Protein AF-A0AAU3V103-F1 (afdb_monomer)

Mean predicted aligned error: 14.96 Å

Nearest PDB structures (foldseek):
  8jy1-assembly1_A  TM=9.430E-01  e=1.178E-01  Mangifera indica
  4bat-assembly1_A-2  TM=9.604E-01  e=3.198E-01  Pseudomonas aeruginosa PAO1
  5w15-assembly1_D-3  TM=7.980E-01  e=2.992E-01  Burkholderia ambifaria MC40-6
  7qvp-assembly1_ME  TM=1.934E-01  e=6.397E+00  Homo sapiens

Foldseek 3Di:
DDDDPDDDDDDPDDDDDDDDDDDDDDDDPDPVVVVVVVQFFQAALVRHGWQWAFDQDPNHTDIDTKAADAAEDDDDDDPPDDPSVCSVVRNVARPHYID

Secondary structure (DSSP, 8-state):
------------------------------TTGGGTTTTS--B-TTSPBPEEE--EETTEE--EEE-BSSEE------TT--GGGGTTTHHHHTTTEE-

Radius of gyration: 18.83 Å; Cα contacts (8 Å, |Δi|>4): 103; chains: 1; bounding box: 46×50×40 Å

Structure (mmCIF, N/CA/C/O backbone):
data_AF-A0AAU3V103-F1
#
_entry.id   AF-A0AAU3V103-F1
#
loop_
_atom_site.group_PDB
_atom_site.id
_atom_site.type_symbol
_atom_site.label_atom_id
_atom_site.label_alt_id
_atom_site.label_comp_id
_atom_site.label_asym_id
_atom_site.label_entity_id
_atom_site.label_seq_id
_atom_site.pdbx_PDB_ins_code
_atom_site.Cartn_x
_atom_site.Cartn_y
_atom_site.Cartn_z
_atom_site.occupancy
_atom_site.B_iso_or_equiv
_atom_site.auth_seq_id
_atom_site.auth_comp_id
_atom_site.auth_asym_id
_atom_site.auth_atom_id
_atom_site.pdbx_PDB_model_num
ATOM 1 N N . MET A 1 1 ? -30.477 -17.552 5.304 1.00 43.34 1 MET A N 1
ATOM 2 C CA . MET A 1 1 ? -30.516 -16.444 4.330 1.00 43.34 1 MET A CA 1
ATOM 3 C C . MET A 1 1 ? -29.094 -16.231 3.823 1.00 43.34 1 MET A C 1
ATOM 5 O O . MET A 1 1 ? -28.270 -15.848 4.645 1.00 43.34 1 MET A O 1
ATOM 9 N N . PRO A 1 2 ? -28.746 -16.551 2.567 1.00 45.31 2 PRO A N 1
ATOM 10 C CA . PRO A 1 2 ? -27.458 -16.149 2.013 1.00 45.31 2 PRO A CA 1
ATOM 11 C C . PRO A 1 2 ? -27.556 -14.690 1.545 1.00 45.31 2 PRO A C 1
ATOM 13 O O . PRO A 1 2 ? -28.487 -14.333 0.829 1.00 45.31 2 PRO A O 1
ATOM 16 N N . VAL A 1 3 ? -26.634 -13.840 1.997 1.00 49.25 3 VAL A N 1
ATOM 17 C CA . VAL A 1 3 ? -26.462 -12.484 1.464 1.00 49.25 3 VAL A CA 1
ATOM 18 C C . VAL A 1 3 ? -25.418 -12.564 0.355 1.00 49.25 3 VAL A C 1
ATOM 20 O O . VAL A 1 3 ? -24.241 -12.806 0.611 1.00 49.25 3 VAL A O 1
ATOM 23 N N . GLU A 1 4 ? -25.871 -12.445 -0.891 1.00 44.62 4 GLU A N 1
ATOM 24 C CA . GLU A 1 4 ? -24.997 -12.184 -2.032 1.00 44.62 4 GLU A CA 1
ATOM 25 C C . GLU A 1 4 ? -24.390 -10.791 -1.859 1.00 44.62 4 GLU A C 1
ATOM 27 O O . GLU A 1 4 ? -25.079 -9.776 -1.971 1.00 44.62 4 GLU A O 1
ATOM 32 N N . THR A 1 5 ? -23.090 -10.729 -1.582 1.00 51.53 5 THR A N 1
ATOM 33 C CA . THR A 1 5 ? -22.334 -9.482 -1.690 1.00 51.53 5 THR A CA 1
ATOM 34 C C . THR A 1 5 ? -21.835 -9.371 -3.124 1.00 51.53 5 THR A C 1
ATOM 36 O O . THR A 1 5 ? -20.813 -9.946 -3.492 1.00 51.53 5 THR A O 1
ATOM 39 N N . SER A 1 6 ? -22.605 -8.650 -3.937 1.00 39.97 6 SER A N 1
ATOM 40 C CA . SER A 1 6 ? -22.235 -8.231 -5.288 1.00 39.97 6 SER A CA 1
ATOM 41 C C . SER A 1 6 ? -20.960 -7.379 -5.251 1.00 39.97 6 SER A C 1
ATOM 43 O O . SER A 1 6 ? -20.883 -6.394 -4.512 1.00 39.97 6 SER A O 1
ATOM 45 N N . MET A 1 7 ? -19.948 -7.772 -6.028 1.00 41.47 7 MET A N 1
ATOM 46 C CA . MET A 1 7 ? -18.729 -6.990 -6.233 1.00 41.47 7 MET A CA 1
ATOM 47 C C . MET A 1 7 ? -18.970 -5.900 -7.285 1.00 41.47 7 MET A C 1
ATOM 49 O O . MET A 1 7 ? -19.511 -6.205 -8.349 1.00 41.47 7 MET A O 1
ATOM 53 N N . PRO A 1 8 ? -18.559 -4.641 -7.055 1.00 41.66 8 PRO A N 1
ATOM 54 C CA . PRO A 1 8 ? -18.639 -3.623 -8.091 1.00 41.66 8 PRO A CA 1
ATOM 55 C C . PRO A 1 8 ? -17.549 -3.858 -9.147 1.00 41.66 8 PRO A C 1
ATOM 57 O O . PRO A 1 8 ? -16.356 -3.738 -8.871 1.00 41.66 8 PRO A O 1
ATOM 60 N N . THR A 1 9 ? -17.974 -4.178 -10.371 1.00 43.72 9 THR A N 1
ATOM 61 C CA . THR A 1 9 ? -17.134 -4.130 -11.576 1.00 43.72 9 THR A CA 1
ATOM 62 C C . THR A 1 9 ? -16.675 -2.687 -11.797 1.00 43.72 9 THR A C 1
ATOM 64 O O . THR A 1 9 ? -17.495 -1.769 -11.820 1.00 43.72 9 THR A O 1
ATOM 67 N N . VAL A 1 10 ? -15.365 -2.476 -11.948 1.00 46.50 10 VAL A N 1
ATOM 68 C CA . VAL A 1 10 ? -14.792 -1.166 -12.283 1.00 46.50 10 VAL A CA 1
ATOM 69 C C . VAL A 1 10 ? -14.601 -1.097 -13.796 1.00 46.50 10 VAL A C 1
ATOM 71 O O . VAL A 1 10 ? -13.850 -1.875 -14.379 1.00 46.50 10 VAL A O 1
ATOM 74 N N . ASP A 1 11 ? -15.337 -0.178 -14.414 1.00 29.98 11 ASP A N 1
ATOM 75 C CA . ASP A 1 11 ? -15.319 0.138 -15.840 1.00 29.98 11 ASP A CA 1
ATOM 76 C C . ASP A 1 11 ? -14.050 0.935 -16.198 1.00 29.98 11 ASP A C 1
ATOM 78 O O . ASP A 1 11 ? -13.740 1.965 -15.590 1.00 29.98 11 ASP A O 1
ATOM 82 N N . ALA A 1 12 ? -13.298 0.445 -17.185 1.00 38.56 12 ALA A N 1
ATOM 83 C CA . ALA A 1 12 ? -12.124 1.105 -17.743 1.00 38.56 12 ALA A CA 1
ATOM 84 C C . ALA A 1 12 ? -12.550 2.151 -18.796 1.00 38.56 12 ALA A C 1
ATOM 86 O O . ALA A 1 12 ? -12.390 1.962 -20.003 1.00 38.56 12 ALA A O 1
ATOM 87 N N . GLY A 1 13 ? -13.085 3.280 -18.325 1.00 27.77 13 GLY A N 1
ATOM 88 C CA . GLY A 1 13 ? -13.576 4.386 -19.150 1.00 27.77 13 GLY A CA 1
ATOM 89 C C . GLY A 1 13 ? -12.586 5.548 -19.319 1.00 27.77 13 GLY A C 1
ATOM 90 O O . GLY A 1 13 ? -12.546 6.470 -18.514 1.00 27.77 13 GLY A O 1
ATOM 91 N N . ARG A 1 14 ? -11.805 5.483 -20.401 1.00 28.28 14 ARG A N 1
ATOM 92 C CA . ARG A 1 14 ? -11.152 6.539 -21.215 1.00 28.28 14 ARG A CA 1
ATOM 93 C C . ARG A 1 14 ? -11.268 8.030 -20.804 1.00 28.28 14 ARG A C 1
ATOM 95 O O . ARG A 1 14 ? -12.345 8.597 -20.677 1.00 28.28 14 ARG A O 1
ATOM 102 N N . ALA A 1 15 ? -10.106 8.692 -20.801 1.00 33.94 15 ALA A N 1
ATOM 103 C CA . ALA A 1 15 ? -9.885 10.132 -20.637 1.00 33.94 15 ALA A CA 1
ATOM 104 C C . ALA A 1 15 ? -10.488 11.032 -21.742 1.00 33.94 15 ALA A C 1
ATOM 106 O O . ALA A 1 15 ? -10.422 10.693 -22.926 1.00 33.94 15 ALA A O 1
ATOM 107 N N . ALA A 1 16 ? -10.931 12.239 -21.356 1.00 27.33 16 ALA A N 1
ATOM 108 C CA . ALA A 1 16 ? -10.974 13.441 -22.198 1.00 27.33 16 ALA A CA 1
ATOM 109 C C . ALA A 1 16 ? -10.976 14.728 -21.340 1.00 27.33 16 ALA A C 1
ATOM 111 O O . ALA A 1 16 ? -11.584 14.787 -20.276 1.00 27.33 16 ALA A O 1
ATOM 112 N N . ALA A 1 17 ? -10.247 15.738 -21.814 1.00 32.19 17 ALA A N 1
ATOM 113 C CA . ALA A 1 17 ? -9.907 16.994 -21.149 1.00 32.19 17 ALA A CA 1
ATOM 114 C C . ALA A 1 17 ? -10.982 18.094 -21.260 1.00 32.19 17 ALA A C 1
ATOM 116 O O . ALA A 1 17 ? -11.694 18.141 -22.257 1.00 32.19 17 ALA A O 1
ATOM 117 N N . ALA A 1 18 ? -10.985 19.049 -20.317 1.00 28.33 18 ALA A N 1
ATOM 118 C CA . ALA A 1 18 ? -11.129 20.491 -20.584 1.00 28.33 18 ALA A CA 1
ATOM 119 C C . ALA A 1 18 ? -10.856 21.313 -19.308 1.00 28.33 18 ALA A C 1
ATOM 121 O O . ALA A 1 18 ? -11.519 21.155 -18.287 1.00 28.33 18 ALA A O 1
ATOM 122 N N . ALA A 1 19 ? -9.866 22.202 -19.386 1.00 35.19 19 ALA A N 1
ATOM 123 C CA . ALA A 1 19 ? -9.545 23.206 -18.380 1.00 35.19 19 ALA A CA 1
ATOM 124 C C . ALA A 1 19 ? -10.432 24.452 -18.540 1.00 35.19 19 ALA A C 1
ATOM 126 O O . ALA A 1 19 ? -10.735 24.831 -19.669 1.00 35.19 19 ALA A O 1
ATOM 127 N N . THR A 1 20 ? -10.754 25.136 -17.436 1.00 29.69 20 THR A N 1
ATOM 128 C CA . THR A 1 20 ? -10.759 26.612 -17.310 1.00 29.69 20 THR A CA 1
ATOM 129 C C . THR A 1 20 ? -10.997 26.993 -15.848 1.00 29.69 20 THR A C 1
ATOM 131 O O . THR A 1 20 ? -11.932 26.509 -15.220 1.00 29.69 20 THR A O 1
ATOM 134 N N . GLY A 1 21 ? -10.155 27.882 -15.317 1.00 28.97 21 GLY A N 1
ATOM 135 C CA . GLY A 1 21 ? -10.323 28.479 -13.990 1.00 28.97 21 GLY A CA 1
ATOM 136 C C . GLY A 1 21 ? -9.012 29.034 -13.444 1.00 28.97 21 GLY A C 1
ATOM 137 O O . GLY A 1 21 ? -8.356 28.399 -12.630 1.00 28.97 21 GLY A O 1
ATOM 138 N N . SER A 1 22 ? -8.607 30.197 -13.954 1.00 34.66 22 SER A N 1
ATOM 139 C CA . SER A 1 22 ? -7.380 30.916 -13.598 1.00 34.66 22 SER A CA 1
ATOM 140 C C . SER A 1 22 ? -7.533 31.690 -12.285 1.00 34.66 22 SER A C 1
ATOM 142 O O . SER A 1 22 ? -8.417 32.533 -12.208 1.00 34.66 22 SER A O 1
ATOM 144 N N . HIS A 1 23 ? -6.626 31.480 -11.322 1.00 31.48 23 HIS A N 1
ATOM 145 C CA . HIS A 1 23 ? -6.113 32.515 -10.411 1.00 31.48 23 HIS A CA 1
ATOM 146 C C . HIS A 1 23 ? -4.651 32.178 -10.029 1.00 31.48 23 HIS A C 1
ATOM 148 O O . HIS A 1 23 ? -4.356 31.110 -9.501 1.00 31.48 23 HIS A O 1
ATOM 154 N N . HIS A 1 24 ? -3.738 33.088 -10.381 1.00 26.72 24 HIS A N 1
ATOM 155 C CA . HIS A 1 24 ? -2.275 33.092 -10.173 1.00 26.72 24 HIS A CA 1
ATOM 156 C C . HIS A 1 24 ? -1.900 33.782 -8.825 1.00 26.72 24 HIS A C 1
ATOM 158 O O . HIS A 1 24 ? -2.772 34.419 -8.238 1.00 26.72 24 HIS A O 1
ATOM 164 N N . PRO A 1 25 ? -0.613 33.906 -8.419 1.00 51.72 25 PRO A N 1
ATOM 165 C CA . PRO A 1 25 ? 0.403 32.866 -8.187 1.00 51.72 25 PRO A CA 1
ATOM 166 C C . PRO A 1 25 ? 1.209 33.136 -6.881 1.00 51.72 25 PRO A C 1
ATOM 168 O O . PRO A 1 25 ? 1.556 34.280 -6.602 1.00 51.72 25 PRO A O 1
ATOM 171 N N . VAL A 1 26 ? 1.630 32.129 -6.103 1.00 31.16 26 VAL A N 1
ATOM 172 C CA . VAL A 1 26 ? 2.696 32.353 -5.098 1.00 31.16 26 VAL A CA 1
ATOM 173 C C . VAL A 1 26 ? 3.622 31.146 -5.014 1.00 31.16 26 VAL A C 1
ATOM 175 O O . VAL A 1 26 ? 3.200 30.056 -4.648 1.00 31.16 26 VAL A O 1
ATOM 178 N N . GLY A 1 27 ? 4.898 31.394 -5.318 1.00 31.55 27 GLY A N 1
ATOM 179 C CA . GLY A 1 27 ? 6.026 30.563 -4.906 1.00 31.55 27 GLY A CA 1
ATOM 180 C C . GLY A 1 27 ? 6.397 29.450 -5.877 1.00 31.55 27 GLY A C 1
ATOM 181 O O . GLY A 1 27 ? 5.979 28.309 -5.719 1.00 31.55 27 GLY A O 1
ATOM 182 N N . VAL A 1 28 ? 7.268 29.762 -6.840 1.00 34.25 28 VAL A N 1
ATOM 183 C CA . VAL A 1 28 ? 8.152 28.747 -7.425 1.00 34.25 28 VAL A CA 1
ATOM 184 C C . VAL A 1 28 ? 9.056 28.252 -6.298 1.00 34.25 28 VAL A C 1
ATOM 186 O O . VAL A 1 28 ? 10.031 28.909 -5.949 1.00 34.25 28 VAL A O 1
ATOM 189 N N . CYS A 1 29 ? 8.722 27.107 -5.711 1.00 36.16 29 CYS A N 1
ATOM 190 C CA . CYS A 1 29 ? 9.718 26.280 -5.047 1.00 36.16 29 CYS A CA 1
ATOM 191 C C . CYS A 1 29 ? 10.429 25.518 -6.165 1.00 36.16 29 CYS A C 1
ATOM 193 O O . CYS A 1 29 ? 9.832 24.690 -6.857 1.00 36.16 29 CYS A O 1
ATOM 195 N N . THR A 1 30 ? 11.677 25.890 -6.407 1.00 30.52 30 THR A N 1
ATOM 196 C CA . THR A 1 30 ? 12.590 25.252 -7.351 1.00 30.52 30 THR A CA 1
ATOM 197 C C . THR A 1 30 ? 12.553 23.726 -7.214 1.00 30.52 30 THR A C 1
ATOM 199 O O . THR A 1 30 ? 12.505 23.178 -6.114 1.00 30.52 30 THR A O 1
ATOM 202 N N . ALA A 1 31 ? 12.586 23.026 -8.354 1.00 43.12 31 ALA A N 1
ATOM 203 C CA . ALA A 1 31 ? 12.468 21.565 -8.452 1.00 43.12 31 ALA A CA 1
ATOM 204 C C . ALA A 1 31 ? 13.556 20.781 -7.683 1.00 43.12 31 ALA A C 1
ATOM 206 O O . ALA A 1 31 ? 13.421 19.578 -7.470 1.00 43.12 31 ALA A O 1
ATOM 207 N N . GLU A 1 32 ? 14.596 21.474 -7.228 1.00 40.66 32 GLU A N 1
ATOM 208 C CA . GLU A 1 32 ? 15.769 20.924 -6.554 1.00 40.66 32 GLU A CA 1
ATOM 209 C C . GLU A 1 32 ? 15.517 20.657 -5.053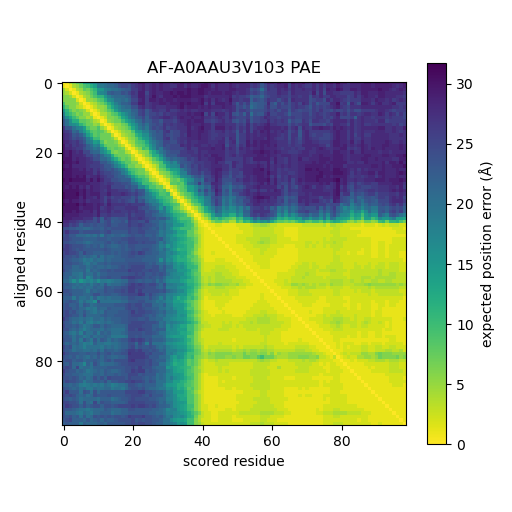 1.00 40.66 32 GLU A C 1
ATOM 211 O O . GLU A 1 32 ? 16.101 19.736 -4.486 1.00 40.66 32 GLU A O 1
ATOM 216 N N . GLU A 1 33 ? 14.584 21.375 -4.410 1.00 37.06 33 GLU A N 1
ATOM 217 C CA . GLU A 1 33 ? 14.280 21.219 -2.969 1.00 37.06 33 GLU A CA 1
ATOM 218 C C . GLU A 1 33 ? 13.337 20.031 -2.687 1.00 37.06 33 GLU A C 1
ATOM 220 O O . GLU A 1 33 ? 13.259 19.498 -1.580 1.00 37.06 33 GLU A O 1
ATOM 225 N N . LYS A 1 34 ? 12.669 19.516 -3.729 1.00 35.88 34 LYS A N 1
ATOM 226 C CA . LYS A 1 34 ? 11.795 18.331 -3.653 1.00 35.88 34 LYS A CA 1
ATOM 227 C C . LYS A 1 34 ? 12.574 17.017 -3.490 1.00 35.88 34 LYS A C 1
ATOM 229 O O . LYS A 1 34 ? 11.969 15.956 -3.333 1.00 35.88 34 LYS A O 1
ATOM 234 N N . LYS A 1 35 ? 13.907 17.083 -3.534 1.00 33.34 35 LYS A N 1
ATOM 235 C CA . LYS A 1 35 ? 14.806 15.933 -3.412 1.00 33.34 35 LYS A CA 1
ATOM 236 C C . LYS A 1 35 ? 15.026 15.505 -1.958 1.00 33.34 35 LYS A C 1
ATOM 238 O O . LYS A 1 35 ? 15.401 14.361 -1.727 1.00 33.34 35 LYS A O 1
ATOM 243 N N . GLU A 1 36 ? 14.733 16.364 -0.980 1.00 33.56 36 GLU A N 1
ATOM 244 C CA . GLU A 1 36 ? 15.033 16.080 0.432 1.00 33.56 36 GLU A CA 1
ATOM 245 C C . GLU A 1 36 ? 13.852 15.458 1.204 1.00 33.56 36 GLU A C 1
ATOM 247 O O . GLU A 1 36 ? 14.054 14.693 2.143 1.00 33.56 36 GLU A O 1
ATOM 252 N N . PHE A 1 37 ? 12.612 15.612 0.717 1.00 40.62 37 PHE A N 1
ATOM 253 C CA . PHE A 1 37 ? 11.458 14.811 1.173 1.00 40.62 37 PHE A CA 1
ATOM 254 C C . PHE A 1 37 ? 11.336 13.454 0.449 1.00 40.62 37 PHE A C 1
ATOM 256 O O . PHE A 1 37 ? 10.318 12.766 0.550 1.00 40.62 37 PHE A O 1
ATOM 263 N N . ALA A 1 38 ? 12.374 13.038 -0.283 1.00 39.12 38 ALA A N 1
ATOM 264 C CA . ALA A 1 38 ? 12.426 11.768 -1.011 1.00 39.12 38 ALA A CA 1
ATOM 265 C C . ALA A 1 38 ? 12.491 10.524 -0.093 1.00 39.12 38 ALA A C 1
ATOM 267 O O . ALA A 1 38 ? 12.530 9.397 -0.578 1.00 39.12 38 ALA A O 1
ATOM 268 N N . GLY A 1 39 ? 12.480 10.708 1.232 1.00 47.00 39 GLY A N 1
ATOM 269 C CA . GLY A 1 39 ? 12.734 9.648 2.209 1.00 47.00 39 GLY A CA 1
ATOM 270 C C . GLY A 1 39 ? 11.556 8.760 2.635 1.00 47.00 39 GLY A C 1
ATOM 271 O O . GLY A 1 39 ? 11.806 7.747 3.282 1.00 47.00 39 GLY A O 1
ATOM 272 N N . MET A 1 40 ? 10.283 9.069 2.343 1.00 58.75 40 MET A N 1
ATOM 273 C CA . MET A 1 40 ? 9.158 8.281 2.906 1.00 58.75 40 MET A CA 1
ATOM 274 C C . MET A 1 40 ? 7.963 8.119 1.968 1.00 58.75 40 MET A C 1
ATOM 276 O O . MET A 1 40 ? 6.809 8.348 2.334 1.00 58.75 40 MET A O 1
ATOM 280 N N . HIS A 1 41 ? 8.223 7.711 0.737 1.00 78.81 41 H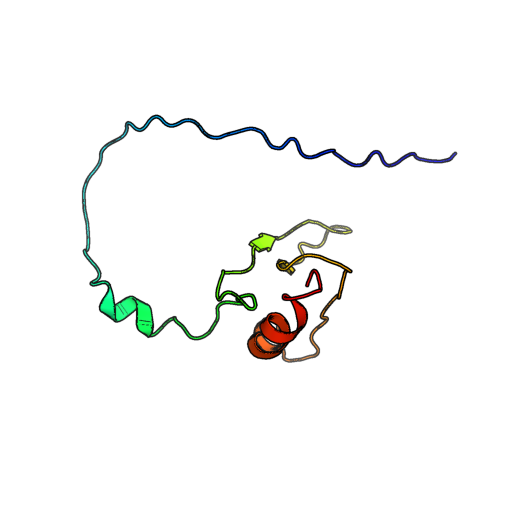IS A N 1
ATOM 281 C CA . HIS A 1 41 ? 7.163 7.334 -0.184 1.00 78.81 41 HIS A CA 1
ATOM 282 C C . HIS A 1 41 ? 7.315 5.861 -0.541 1.00 78.81 41 HIS A C 1
ATOM 284 O O . HIS A 1 41 ? 8.350 5.463 -1.066 1.00 78.81 41 HIS A O 1
ATOM 290 N N . LEU A 1 42 ? 6.303 5.050 -0.210 1.00 93.38 42 LEU A N 1
ATOM 291 C CA . LEU A 1 42 ? 6.241 3.677 -0.700 1.00 93.38 42 LEU A CA 1
ATOM 292 C C . LEU A 1 42 ? 6.126 3.735 -2.222 1.00 93.38 42 LEU A C 1
ATOM 294 O O . LEU A 1 42 ? 5.227 4.388 -2.763 1.00 93.38 42 LEU A O 1
ATOM 298 N N . THR A 1 43 ? 7.066 3.072 -2.879 1.00 97.44 43 THR A N 1
ATOM 299 C CA . THR A 1 43 ? 7.133 2.937 -4.329 1.00 97.44 43 THR A CA 1
ATOM 300 C C . THR A 1 43 ? 7.233 1.463 -4.685 1.00 97.44 43 THR A C 1
ATOM 302 O O . THR A 1 43 ? 7.695 0.662 -3.869 1.00 97.44 43 THR A O 1
ATOM 305 N N . ASP A 1 44 ? 6.737 1.110 -5.861 1.00 97.25 44 ASP A N 1
ATOM 306 C CA . ASP A 1 44 ? 6.880 -0.223 -6.428 1.00 97.25 44 ASP A CA 1
ATOM 307 C C . ASP A 1 44 ? 8.266 -0.406 -7.071 1.00 97.25 44 ASP A C 1
ATOM 309 O O . ASP A 1 44 ? 9.133 0.473 -7.020 1.00 97.25 44 ASP A O 1
ATOM 313 N N . HIS A 1 45 ? 8.485 -1.569 -7.678 1.00 97.56 45 HIS A N 1
ATOM 314 C CA . HIS A 1 45 ? 9.715 -1.918 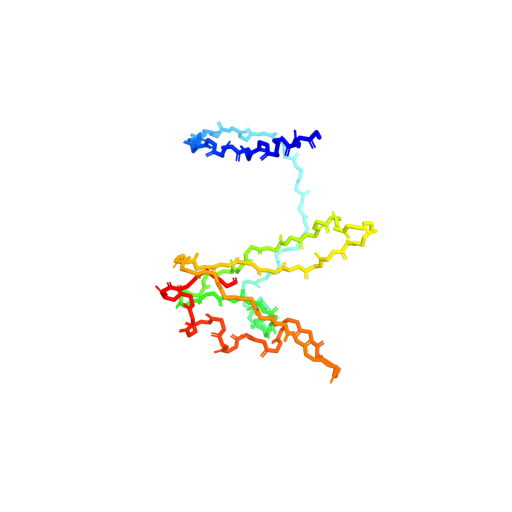-8.385 1.00 97.56 45 HIS A CA 1
ATOM 315 C C . HIS A 1 45 ? 10.054 -0.979 -9.556 1.00 97.56 45 HIS A C 1
ATOM 317 O O . HIS A 1 45 ? 11.226 -0.852 -9.910 1.00 97.56 45 HIS A O 1
ATOM 323 N N . ALA A 1 46 ? 9.063 -0.299 -10.140 1.00 96.75 46 ALA A N 1
ATOM 324 C CA . ALA A 1 46 ? 9.248 0.681 -11.209 1.00 96.75 46 ALA A CA 1
ATOM 325 C C . ALA A 1 46 ? 9.490 2.106 -10.669 1.00 96.75 46 ALA A C 1
ATOM 327 O O . ALA A 1 46 ? 9.639 3.054 -11.445 1.00 96.75 46 ALA A O 1
ATOM 328 N N . GLY A 1 47 ? 9.528 2.280 -9.344 1.00 95.62 47 GLY A N 1
ATOM 329 C CA . GLY A 1 47 ? 9.642 3.585 -8.697 1.00 95.62 47 GLY A CA 1
ATOM 330 C C . GLY A 1 47 ? 8.343 4.396 -8.733 1.00 95.62 47 GLY A C 1
ATOM 331 O O . GLY A 1 47 ? 8.350 5.582 -8.384 1.00 95.62 47 GLY A O 1
ATOM 332 N N . VAL A 1 48 ? 7.223 3.788 -9.133 1.00 95.88 48 VAL A N 1
ATOM 333 C CA . VAL A 1 48 ? 5.907 4.426 -9.123 1.00 95.88 48 VAL A CA 1
ATOM 334 C C . VAL A 1 48 ? 5.362 4.401 -7.701 1.00 95.88 48 VAL A C 1
ATOM 336 O O . VAL A 1 48 ? 5.505 3.439 -6.953 1.00 95.88 48 VAL A O 1
ATOM 339 N N . ARG A 1 49 ? 4.748 5.506 -7.286 1.00 96.56 49 ARG A N 1
ATOM 340 C CA . ARG A 1 49 ? 4.170 5.650 -5.948 1.00 96.56 49 ARG A CA 1
ATOM 341 C C . ARG A 1 49 ? 2.967 4.725 -5.769 1.00 96.56 49 ARG A C 1
ATOM 343 O O . ARG A 1 49 ? 2.053 4.756 -6.587 1.00 96.56 49 ARG A O 1
ATOM 350 N N . LEU A 1 50 ? 2.916 4.023 -4.637 1.00 96.94 50 LEU A N 1
ATOM 351 C CA . LEU A 1 50 ? 1.750 3.220 -4.268 1.00 96.94 50 LEU A CA 1
ATOM 352 C C . LEU A 1 50 ? 0.505 4.091 -4.041 1.00 96.94 50 LEU A C 1
ATOM 354 O O . LEU A 1 50 ? 0.575 5.205 -3.503 1.00 96.94 50 LEU A O 1
ATOM 358 N N . THR A 1 51 ? -0.658 3.547 -4.387 1.00 97.31 51 THR A N 1
ATOM 359 C CA . THR A 1 51 ? -1.958 4.187 -4.152 1.00 97.31 51 THR A CA 1
ATOM 360 C C . THR A 1 51 ? -2.330 4.052 -2.684 1.00 97.31 51 THR A C 1
ATOM 362 O O . THR A 1 51 ? -2.228 2.965 -2.139 1.00 97.31 51 THR A O 1
ATOM 365 N N . HIS A 1 52 ? -2.762 5.131 -2.030 1.00 96.56 52 HIS A N 1
ATOM 366 C CA . HIS A 1 52 ? -3.123 5.108 -0.609 1.00 96.56 52 HIS A CA 1
ATOM 367 C C . HIS A 1 52 ? -4.643 5.151 -0.419 1.00 96.56 52 HIS A C 1
ATOM 369 O O . HIS A 1 52 ? -5.341 5.858 -1.146 1.00 96.56 52 HIS A O 1
ATOM 375 N N . GLY A 1 53 ? -5.146 4.439 0.590 1.00 96.25 53 GLY A N 1
ATOM 376 C CA . GLY A 1 53 ? -6.571 4.360 0.916 1.00 96.25 53 GLY A CA 1
ATOM 377 C C . GLY A 1 53 ? -6.840 4.419 2.420 1.00 96.25 53 GLY A C 1
ATOM 378 O O . GLY A 1 53 ? -5.963 4.119 3.230 1.00 96.25 53 GLY A O 1
ATOM 379 N N . LYS A 1 54 ? -8.058 4.837 2.794 1.00 97.38 54 LYS A N 1
ATOM 380 C CA . LYS A 1 54 ? -8.546 4.900 4.188 1.00 97.38 54 LYS A CA 1
ATOM 381 C C . LYS A 1 54 ? -10.005 4.426 4.333 1.00 97.38 54 LYS A C 1
ATOM 383 O O . LYS A 1 54 ? -10.876 5.223 4.675 1.00 97.38 54 LYS A O 1
ATOM 388 N N . PRO A 1 55 ? -10.327 3.165 4.007 1.00 97.25 55 PRO A N 1
ATOM 389 C CA . PRO A 1 55 ? -11.676 2.640 4.150 1.00 97.25 55 PRO A CA 1
ATOM 390 C C . PRO A 1 55 ? -12.071 2.528 5.623 1.00 97.25 55 PRO A C 1
ATOM 392 O O . PRO A 1 55 ? -11.238 2.247 6.488 1.00 97.25 55 PRO A O 1
ATOM 395 N N . LYS A 1 56 ? -13.373 2.678 5.888 1.00 98.00 56 LYS A N 1
ATOM 396 C CA . LYS A 1 56 ? -13.983 2.281 7.158 1.00 98.00 56 LYS A CA 1
ATOM 397 C C . LYS A 1 56 ? -14.277 0.786 7.133 1.00 98.00 56 LYS A C 1
ATOM 399 O O . LYS A 1 56 ? -15.133 0.344 6.373 1.00 98.00 56 LYS A O 1
ATOM 404 N N . VAL A 1 57 ? -13.609 0.027 7.992 1.00 96.44 57 VAL A N 1
ATOM 405 C CA . VAL A 1 57 ? -13.832 -1.410 8.186 1.00 96.44 57 VAL A CA 1
ATOM 406 C C . VAL A 1 57 ? -14.259 -1.619 9.631 1.00 96.44 57 VAL A C 1
ATOM 408 O O . VAL A 1 57 ? -13.552 -1.215 10.549 1.00 96.44 57 VAL A O 1
ATOM 411 N N . ASN A 1 58 ? -15.445 -2.194 9.846 1.00 97.81 58 ASN A N 1
ATOM 412 C CA . ASN A 1 58 ? -16.021 -2.397 11.184 1.00 97.81 58 ASN A CA 1
ATOM 413 C C . ASN A 1 58 ? -16.029 -1.120 12.055 1.00 97.81 58 ASN A C 1
ATOM 415 O O . ASN A 1 58 ? -15.810 -1.172 13.261 1.00 97.81 58 ASN A O 1
ATOM 419 N N . GLY A 1 59 ? -16.251 0.043 11.432 1.00 97.81 59 GLY A N 1
ATOM 420 C CA . GLY A 1 59 ? -16.271 1.343 12.111 1.00 97.81 59 GLY A CA 1
ATOM 421 C C . GLY A 1 59 ? -14.901 1.995 12.338 1.00 97.81 59 GLY A C 1
ATOM 422 O O . GLY A 1 59 ? -14.862 3.115 12.839 1.00 97.81 59 GLY A O 1
ATOM 423 N N . VAL A 1 60 ? -13.795 1.358 11.935 1.00 97.44 60 VAL A N 1
ATOM 424 C CA . VAL A 1 60 ? -12.428 1.892 12.070 1.00 97.44 60 VAL A CA 1
ATOM 425 C C . VAL A 1 60 ? -11.878 2.300 10.704 1.00 97.44 6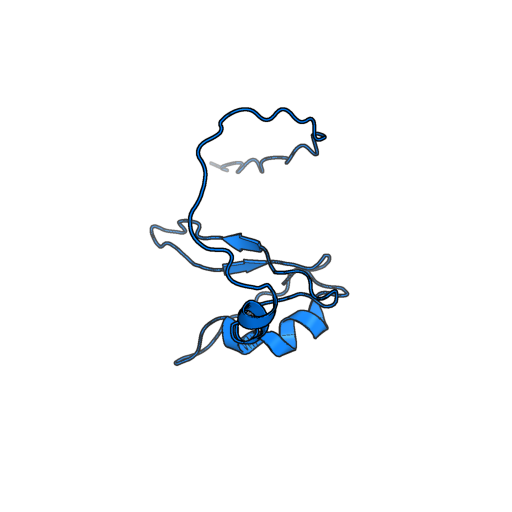0 VAL A C 1
ATOM 427 O O . VAL A 1 60 ? -11.952 1.531 9.749 1.00 97.44 60 VAL A O 1
ATOM 430 N N . GLU A 1 61 ? -11.312 3.503 10.599 1.00 97.88 61 GLU A N 1
ATOM 431 C CA . GLU A 1 61 ? -10.593 3.940 9.396 1.00 97.88 61 GLU A CA 1
ATOM 432 C C . GLU A 1 61 ? -9.175 3.365 9.383 1.00 97.88 61 GLU A C 1
ATOM 434 O O . GLU A 1 61 ? -8.360 3.681 10.253 1.00 97.88 61 GLU A O 1
ATOM 439 N N . ILE A 1 62 ? -8.873 2.528 8.390 1.00 95.88 62 ILE A N 1
ATOM 440 C CA . ILE A 1 62 ? -7.568 1.867 8.266 1.00 95.88 62 ILE A CA 1
ATOM 441 C C . ILE A 1 62 ? -6.798 2.492 7.112 1.00 95.88 62 ILE A C 1
ATOM 443 O O . ILE A 1 62 ? -7.220 2.403 5.965 1.00 95.88 62 ILE A O 1
ATOM 447 N N . HIS A 1 63 ? -5.647 3.094 7.400 1.00 96.75 63 HIS A N 1
ATOM 448 C CA . HIS A 1 63 ? -4.749 3.593 6.362 1.00 96.75 63 HIS A CA 1
ATOM 449 C C . HIS A 1 63 ? -3.914 2.455 5.765 1.00 96.75 63 HIS A C 1
ATOM 451 O O . HIS A 1 63 ? -3.218 1.757 6.501 1.00 96.75 63 HIS A O 1
ATOM 457 N N . TYR A 1 64 ? -3.953 2.303 4.442 1.00 96.69 64 TYR A N 1
ATOM 458 C CA . TYR A 1 64 ? -3.137 1.343 3.696 1.00 96.69 64 TYR A CA 1
ATOM 459 C C . TYR A 1 64 ? -2.580 1.969 2.412 1.00 96.69 64 TYR A C 1
ATOM 461 O O . TYR A 1 64 ? -2.990 3.061 2.007 1.00 96.69 64 TYR A O 1
ATOM 469 N N . ALA A 1 65 ? -1.647 1.263 1.776 1.00 97.44 65 ALA A N 1
ATOM 470 C CA . ALA A 1 65 ? -1.147 1.562 0.444 1.00 97.44 65 ALA A CA 1
ATOM 471 C C . ALA A 1 65 ? -1.099 0.261 -0.351 1.00 97.44 65 ALA A C 1
ATOM 473 O O . ALA A 1 65 ? -0.884 -0.783 0.254 1.00 97.44 65 ALA A O 1
ATOM 474 N N . ILE A 1 66 ? -1.339 0.349 -1.656 1.00 98.00 66 ILE A N 1
ATOM 475 C CA . ILE A 1 66 ? -1.413 -0.793 -2.560 1.00 98.00 66 ILE A CA 1
ATOM 476 C C . ILE A 1 66 ? -0.703 -0.497 -3.885 1.00 98.00 66 ILE A C 1
ATOM 478 O O . ILE A 1 66 ? -0.793 0.626 -4.407 1.00 98.00 66 ILE A O 1
ATOM 482 N N . GLY A 1 67 ? -0.003 -1.489 -4.427 1.00 97.75 67 GLY A N 1
ATOM 483 C CA . GLY A 1 67 ? 0.596 -1.454 -5.764 1.00 97.75 67 GLY A CA 1
ATOM 484 C C . GLY A 1 67 ? 1.027 -2.837 -6.253 1.00 97.75 67 GLY A C 1
ATOM 485 O O . GLY A 1 67 ? 0.822 -3.833 -5.569 1.00 97.75 67 GLY A O 1
ATOM 486 N N . GLY A 1 68 ? 1.636 -2.888 -7.439 1.00 97.38 68 GLY A N 1
ATOM 487 C CA . GLY A 1 68 ? 1.972 -4.150 -8.104 1.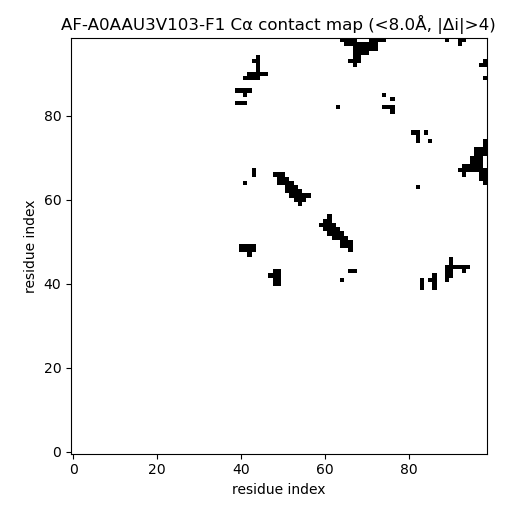00 97.38 68 GLY A CA 1
ATOM 488 C C . GLY A 1 68 ? 0.772 -4.814 -8.786 1.00 97.38 68 GLY A C 1
ATOM 489 O O . GLY A 1 68 ? -0.305 -4.219 -8.901 1.00 97.38 68 GLY A O 1
ATOM 490 N N . ALA A 1 69 ? 0.988 -6.025 -9.289 1.00 96.31 69 ALA A N 1
ATOM 491 C CA . ALA A 1 69 ? -0.022 -6.837 -9.957 1.00 96.31 69 ALA A CA 1
ATOM 492 C C . ALA A 1 69 ? 0.325 -8.319 -9.793 1.00 96.31 69 ALA A C 1
ATOM 494 O O . ALA A 1 69 ? 1.484 -8.684 -9.935 1.00 96.31 69 ALA A O 1
ATOM 495 N N . GLY A 1 70 ? -0.686 -9.150 -9.541 1.00 97.25 70 GLY A N 1
ATOM 496 C CA . GLY A 1 70 ? -0.526 -10.584 -9.296 1.00 97.25 70 GLY A CA 1
ATOM 497 C C . GLY A 1 70 ? -1.204 -11.017 -8.002 1.00 97.25 70 GLY A C 1
ATOM 498 O O . GLY A 1 70 ? -2.178 -10.383 -7.578 1.00 97.25 70 GLY A O 1
ATOM 499 N N . ASP A 1 71 ? -0.701 -12.085 -7.384 1.00 98.19 71 ASP A N 1
ATOM 500 C CA . ASP A 1 71 ? -1.276 -12.645 -6.159 1.00 98.19 71 ASP A CA 1
ATOM 501 C C . ASP A 1 71 ? -1.139 -11.675 -4.972 1.00 98.19 71 ASP A C 1
ATOM 503 O O . ASP A 1 71 ? -0.230 -10.849 -4.906 1.00 98.19 71 ASP A O 1
ATOM 507 N N . LEU A 1 72 ? -2.094 -11.720 -4.038 1.00 98.00 72 LEU A N 1
ATOM 508 C CA . LEU A 1 72 ? -2.167 -10.750 -2.944 1.00 98.00 72 LEU A CA 1
ATOM 509 C C . LEU A 1 72 ? -1.234 -11.124 -1.783 1.00 98.00 72 LEU A C 1
ATOM 511 O O . LEU A 1 72 ? -1.402 -12.175 -1.159 1.00 98.00 72 LEU A O 1
ATOM 515 N N . VAL A 1 73 ? -0.352 -10.198 -1.398 1.00 98.25 73 VAL A N 1
ATOM 516 C CA . VAL A 1 73 ? 0.532 -10.314 -0.229 1.00 98.25 73 VAL A CA 1
ATOM 517 C C . VAL A 1 73 ? 0.250 -9.188 0.769 1.00 98.25 73 VAL A C 1
ATOM 519 O O . VAL A 1 73 ? 0.549 -8.026 0.525 1.00 98.25 73 VAL A O 1
ATOM 522 N N . PHE A 1 74 ? -0.290 -9.521 1.947 1.00 97.75 74 PHE A N 1
ATOM 523 C CA . PHE A 1 74 ? -0.640 -8.522 2.965 1.00 97.75 74 PHE A CA 1
ATOM 524 C C . PHE A 1 74 ? 0.484 -8.298 3.991 1.00 97.75 74 PHE A C 1
ATOM 526 O O . PHE A 1 74 ? 0.807 -9.186 4.785 1.00 97.75 74 PHE A O 1
ATOM 533 N N . LEU A 1 75 ? 1.055 -7.088 4.027 1.00 97.69 75 LEU A N 1
ATOM 534 C CA . LEU A 1 75 ? 2.173 -6.742 4.915 1.00 97.69 75 LEU A CA 1
ATOM 535 C C . LEU A 1 75 ? 1.722 -6.017 6.195 1.00 97.69 75 LEU A C 1
ATOM 537 O O . LEU A 1 75 ? 1.549 -4.797 6.227 1.00 97.69 75 LEU A O 1
ATOM 541 N N . LEU A 1 76 ? 1.619 -6.755 7.302 1.00 97.12 76 LEU A N 1
ATOM 542 C CA . LEU A 1 76 ? 1.273 -6.198 8.613 1.00 97.12 76 LEU A CA 1
ATOM 543 C C . LEU A 1 76 ? 2.523 -5.785 9.406 1.00 97.12 76 LEU A C 1
ATOM 545 O O . LEU A 1 76 ? 3.405 -6.598 9.672 1.00 97.12 76 LEU A O 1
ATOM 549 N N . HIS A 1 77 ? 2.600 -4.522 9.828 1.00 95.56 77 HIS A N 1
ATOM 550 C CA . HIS A 1 77 ? 3.696 -4.047 10.676 1.00 95.56 77 HIS A CA 1
ATOM 551 C C . HIS A 1 77 ? 3.479 -4.393 12.163 1.00 95.56 77 HIS A C 1
ATOM 553 O O . HIS A 1 77 ? 2.354 -4.511 12.639 1.00 95.56 77 HIS A O 1
ATOM 559 N N . GLY A 1 78 ? 4.574 -4.497 12.923 1.00 95.38 78 GLY A N 1
ATOM 560 C CA . GLY A 1 78 ? 4.541 -4.602 14.388 1.00 95.38 78 GLY A CA 1
ATOM 561 C C . GLY A 1 78 ? 4.590 -3.242 15.098 1.00 95.38 78 GLY A C 1
ATOM 562 O O . GLY A 1 78 ? 4.563 -2.186 14.465 1.00 95.38 78 GLY A O 1
ATOM 563 N N . VAL A 1 79 ? 4.735 -3.262 16.425 1.00 93.88 79 VAL A N 1
ATOM 564 C CA . VAL A 1 79 ? 4.967 -2.066 17.259 1.00 93.88 79 VAL A CA 1
ATOM 565 C C . VAL A 1 79 ? 6.477 -1.908 17.518 1.00 93.88 79 VAL A C 1
ATOM 567 O O . VAL A 1 79 ? 7.143 -2.920 17.741 1.00 93.88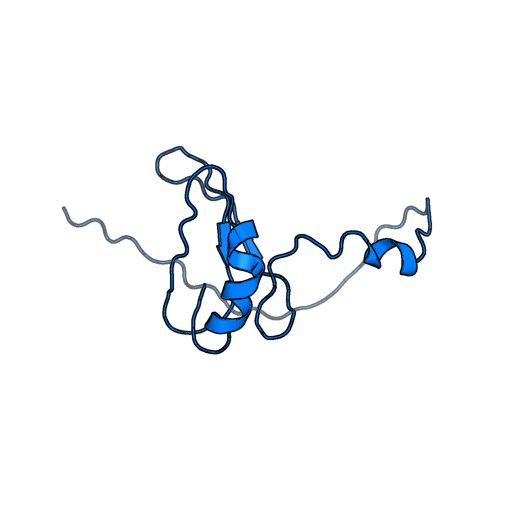 79 VAL A O 1
ATOM 570 N N . PRO A 1 80 ? 7.054 -0.688 17.495 1.00 93.12 80 PRO A N 1
ATOM 571 C CA . PRO A 1 80 ? 6.445 0.619 17.217 1.00 93.12 80 PRO A CA 1
ATOM 572 C C . PRO A 1 80 ? 6.668 1.066 15.756 1.00 93.12 80 PRO A C 1
ATOM 574 O O . PRO A 1 80 ? 7.294 2.093 15.500 1.00 93.12 80 PRO A O 1
ATOM 577 N N . LYS A 1 81 ? 6.219 0.273 14.774 1.00 94.06 81 LYS A N 1
ATOM 578 C CA . LYS A 1 81 ? 6.432 0.538 13.339 1.00 94.06 81 LYS A CA 1
ATOM 579 C C . LYS A 1 81 ? 5.131 0.964 12.657 1.00 94.06 81 LYS A C 1
ATOM 581 O O . LYS A 1 81 ? 4.050 0.821 13.215 1.00 94.06 81 LYS A O 1
ATOM 586 N N . THR A 1 82 ? 5.260 1.481 11.440 1.00 93.19 82 THR A N 1
ATOM 587 C CA . THR A 1 82 ? 4.160 1.759 10.504 1.00 93.19 82 THR A CA 1
ATOM 588 C C . THR A 1 82 ? 4.443 1.050 9.176 1.00 93.19 82 THR A C 1
ATOM 590 O O . THR A 1 82 ? 5.500 0.432 9.012 1.00 93.19 82 THR A O 1
ATOM 593 N N . MET A 1 83 ? 3.548 1.174 8.192 1.00 94.12 83 MET A N 1
ATOM 594 C CA . MET A 1 83 ? 3.751 0.637 6.837 1.00 94.12 83 MET A CA 1
ATOM 595 C C . MET A 1 83 ? 5.074 1.072 6.178 1.00 94.12 83 MET A C 1
ATOM 597 O O . MET A 1 83 ? 5.635 0.329 5.379 1.00 94.12 83 MET A O 1
ATOM 601 N N . SER A 1 84 ? 5.623 2.236 6.555 1.00 93.50 84 SER A N 1
ATOM 602 C CA . SER A 1 84 ? 6.905 2.748 6.050 1.00 93.50 84 SER A CA 1
ATOM 603 C C . SER A 1 84 ? 8.082 1.816 6.331 1.00 93.50 84 SER A C 1
ATOM 605 O O . SER A 1 84 ? 9.140 1.972 5.721 1.00 93.50 84 SER A O 1
ATOM 607 N N . TYR A 1 85 ? 7.924 0.856 7.244 1.00 95.75 85 TYR A N 1
ATOM 608 C CA . TYR A 1 85 ? 8.909 -0.190 7.491 1.00 95.75 85 TYR A CA 1
ATOM 609 C C . TYR A 1 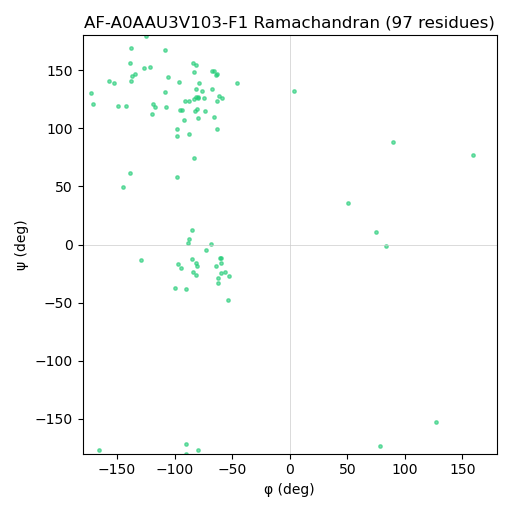85 ? 9.136 -1.090 6.268 1.00 95.75 85 TYR A C 1
ATOM 611 O O . TYR A 1 85 ? 10.247 -1.568 6.054 1.00 95.75 85 TYR A O 1
ATOM 619 N N . TRP A 1 86 ? 8.118 -1.249 5.422 1.00 96.81 86 TRP A N 1
ATOM 620 C CA . TRP A 1 86 ? 8.147 -2.125 4.254 1.00 96.81 86 TRP A CA 1
ATOM 621 C C . TRP A 1 86 ? 8.691 -1.466 2.985 1.00 96.81 86 TRP A C 1
ATOM 623 O O . TRP A 1 86 ? 8.724 -2.109 1.942 1.00 96.81 86 TRP A O 1
ATOM 633 N N . ARG A 1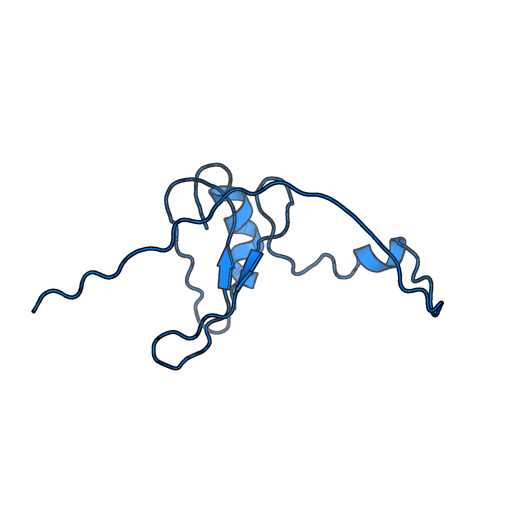 87 ? 9.183 -0.220 3.045 1.00 96.12 87 ARG A N 1
ATOM 634 C CA . ARG A 1 87 ? 9.637 0.541 1.861 1.00 96.12 87 ARG A CA 1
ATOM 635 C C . ARG A 1 87 ? 10.716 -0.157 1.016 1.00 96.12 87 ARG A C 1
ATOM 637 O O . ARG A 1 87 ? 10.863 0.165 -0.151 1.00 96.12 87 ARG A O 1
ATOM 644 N N . HIS A 1 88 ? 11.478 -1.076 1.613 1.00 96.00 88 HIS A N 1
ATOM 645 C CA . HIS A 1 88 ? 12.504 -1.867 0.923 1.00 96.00 88 HIS A CA 1
ATOM 646 C C . HIS A 1 88 ? 12.016 -3.254 0.496 1.00 96.00 88 HIS A C 1
ATOM 648 O O . HIS A 1 88 ? 12.661 -3.891 -0.322 1.00 96.00 88 HIS A O 1
ATOM 654 N N . VAL A 1 89 ? 10.900 -3.724 1.056 1.00 97.50 89 VAL A N 1
ATOM 655 C CA . VAL A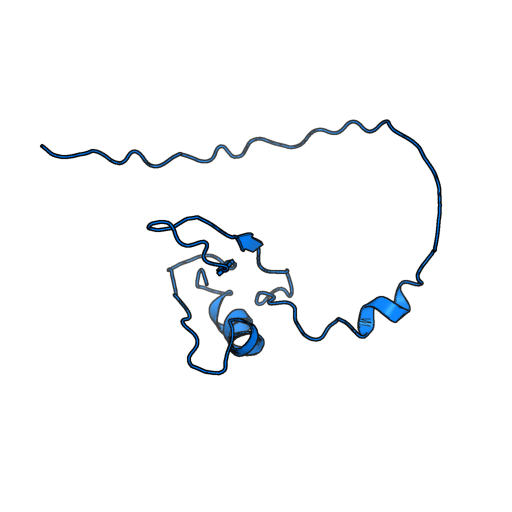 1 89 ? 10.307 -5.029 0.740 1.00 97.50 89 VAL A CA 1
ATOM 656 C C . VAL A 1 89 ? 9.306 -4.897 -0.405 1.00 97.50 89 VAL A C 1
ATOM 658 O O . VAL A 1 89 ? 9.290 -5.735 -1.294 1.00 97.50 89 VAL A O 1
ATOM 661 N N . VAL A 1 90 ? 8.530 -3.811 -0.436 1.00 97.88 90 VAL A N 1
ATOM 662 C CA . VAL A 1 90 ? 7.528 -3.554 -1.484 1.00 97.88 90 VAL A CA 1
ATOM 663 C C . VAL A 1 90 ? 8.126 -3.622 -2.905 1.00 97.88 90 VAL A C 1
ATOM 665 O O . VAL A 1 90 ? 7.583 -4.363 -3.727 1.00 97.88 90 VAL A O 1
ATOM 668 N N . PRO A 1 91 ? 9.270 -2.977 -3.224 1.00 97.50 91 PRO A N 1
ATOM 669 C CA . PRO A 1 91 ? 9.873 -3.104 -4.555 1.00 97.50 91 PRO A CA 1
ATOM 670 C C . PRO A 1 91 ? 10.345 -4.520 -4.916 1.00 97.50 91 PRO A C 1
ATOM 672 O O . PRO A 1 91 ? 10.555 -4.797 -6.088 1.00 97.50 91 PRO A O 1
ATOM 675 N N . LEU A 1 92 ? 10.535 -5.413 -3.938 1.00 98.12 92 LEU A N 1
ATOM 676 C CA . LEU A 1 92 ? 10.965 -6.794 -4.188 1.00 98.12 92 LEU A CA 1
ATOM 677 C C . LEU A 1 92 ? 9.797 -7.727 -4.528 1.00 98.12 92 LEU A C 1
ATOM 679 O O . LEU A 1 92 ? 10.020 -8.759 -5.147 1.00 98.12 92 LEU A O 1
ATOM 683 N N . LEU A 1 93 ? 8.582 -7.369 -4.111 1.00 98.19 93 LEU A N 1
ATOM 684 C CA . LEU A 1 93 ? 7.371 -8.178 -4.283 1.00 98.19 93 LEU A CA 1
ATOM 685 C C . LEU A 1 93 ? 6.523 -7.706 -5.471 1.00 98.19 93 LEU A C 1
ATOM 687 O O . LEU A 1 93 ? 6.011 -8.505 -6.243 1.00 98.19 93 LEU A O 1
ATOM 691 N N . THR A 1 94 ? 6.447 -6.391 -5.683 1.00 98.38 94 THR A N 1
ATOM 692 C CA . THR A 1 94 ? 5.627 -5.797 -6.753 1.00 98.38 94 THR A CA 1
ATOM 693 C C . THR A 1 94 ? 5.958 -6.188 -8.206 1.00 98.38 94 THR A C 1
ATOM 695 O O . THR A 1 94 ? 5.135 -5.834 -9.053 1.00 98.38 94 THR A O 1
ATOM 698 N N . PRO A 1 95 ? 7.086 -6.850 -8.563 1.00 98.19 95 PRO A N 1
ATOM 699 C CA . PRO A 1 95 ? 7.235 -7.423 -9.902 1.00 98.19 95 PRO A CA 1
ATOM 700 C C . PRO A 1 95 ? 6.203 -8.512 -10.229 1.00 98.19 95 PRO A C 1
ATOM 702 O O . PRO A 1 95 ? 5.798 -8.605 -11.382 1.00 98.19 95 PRO A O 1
ATOM 705 N N . GLU A 1 96 ? 5.774 -9.298 -9.234 1.00 98.19 96 GLU A N 1
ATOM 706 C CA . GLU A 1 96 ? 4.906 -10.475 -9.438 1.00 98.19 96 GLU A CA 1
ATOM 707 C C . GLU A 1 96 ? 3.668 -10.499 -8.524 1.00 98.19 96 GLU A C 1
ATOM 709 O O . GLU A 1 96 ? 2.753 -11.285 -8.758 1.00 98.19 96 GLU A O 1
ATOM 714 N N . ASP A 1 97 ? 3.632 -9.654 -7.489 1.00 98.44 97 ASP A N 1
ATOM 715 C CA . ASP A 1 97 ? 2.578 -9.644 -6.477 1.00 98.44 97 ASP A CA 1
ATOM 716 C C . ASP A 1 97 ? 1.860 -8.290 -6.395 1.00 98.44 97 ASP A C 1
ATOM 718 O O . ASP A 1 97 ? 2.433 -7.217 -6.630 1.00 98.44 97 ASP A O 1
ATOM 722 N N . THR A 1 98 ? 0.600 -8.335 -5.963 1.00 98.50 98 THR A N 1
ATOM 723 C CA . THR A 1 98 ? -0.118 -7.165 -5.446 1.00 98.50 98 THR A CA 1
ATOM 724 C C . THR A 1 98 ? 0.165 -7.035 -3.948 1.00 98.50 98 THR A C 1
ATOM 726 O O . THR A 1 98 ? -0.115 -7.960 -3.183 1.00 98.50 98 THR A O 1
ATOM 729 N N . VAL A 1 99 ? 0.681 -5.883 -3.513 1.00 97.12 99 VAL A N 1
ATOM 730 C CA . VAL A 1 99 ? 1.128 -5.624 -2.128 1.00 97.12 99 VAL A CA 1
ATOM 731 C C . VAL A 1 99 ? 0.458 -4.395 -1.554 1.00 97.12 99 VAL A C 1
ATOM 733 O O . VAL A 1 99 ? 0.452 -3.371 -2.275 1.00 97.12 99 VAL A O 1
#

Sequence (99 aa):
MPVETSMPTVDAGRAAAAATGSHHPVGVCTAEEKKEFAGMHLTDHAGVRLTHGKPKVNGVEIHYAIGGAGDLVFLLHGVPKTMSYWRHVVPLLTPEDTV

pLDDT: mean 72.7, std 29.37, range [26.72, 98.5]

Solvent-accessible surface area (backbone atoms only — not comparable to full-atom values): 6798 Å² total; per-residue (Å²): 134,87,81,84,80,81,78,85,82,82,81,92,78,78,90,85,90,85,90,88,85,89,82,89,86,85,78,89,75,61,83,74,68,64,63,74,74,64,81,80,69,55,28,33,60,84,67,48,70,43,50,72,49,63,56,73,55,99,88,41,73,48,79,50,62,39,40,55,49,63,58,83,50,88,84,83,64,59,89,100,57,51,72,76,76,42,50,77,52,43,34,74,44,22,79,59,19,21,60